Protein AF-N1QSI7-F1 (afdb_monomer)

pLDDT: mean 84.97, std 13.12, range [33.59, 95.94]

Secondary structure (DSSP, 8-state):
--------PPEEEEETTEEEEE-HHHHHT-EEE--S-TT---EEEEETTEEEEE-TT--EEEEEE-S-SS-SEEEEEETTEEEEE-SSSBSEEEEE--TTS--EEEEEE--TT-TTPEEEEEEEPPTTT-EEEEEEE-TTSSEEEEEEEETTTTEEEEEEEEEE------

Nearest PDB structures (foldseek):
  7byt-assembly1_A  TM=5.653E-01  e=3.748E-02  Phanerodontia chrysosporium
  7byx-assembly4_D  TM=5.379E-01  e=5.452E-02  Phanerodontia chrysosporium
  7byv-assembly1_A  TM=4.990E-01  e=6.402E-02  Phanerodontia chrysosporium
  3iun-assembly1_A  TM=5.705E-01  e=2.194E-01  Aeromonas caviae
  3iur-assembly1_A  TM=5.067E-01  e=3.748E-01  Aeromonas caviae

Organism: Aegilops tauschii (NCBI:txid37682)

Foldseek 3Di:
DDDPPPPQDWDWDQDPNDIDIDGPVVVQQWEKEDALDPPFLKIWIFDQQKIWIAGNVRDTQAMDGEPGRGFREKYHNDSFWIWTFDQQAFFIWIWGCDRPDHIDGDDGQGDPVARRWGWPYWDADHPVQQKIWTWTAHPVNQKIWIWIARNVVRGTDDIPDMDGHDDPDD

Sequence (170 aa):
MASASASSSVVTLNVGGELFQTTPATLSRAGVAIPLSPHAASLVAAHGGVVTSFNAALASRTSVLTPLPTIDSLVAVSPALALAGARDFPGVQLCRFPGDAPATASDALYWPDSPSSSVLSMAASEPASHWLFASFESARRNSSAVVAFDLNSLSPVVEIGRKEVFGAGR

Structure (mmCIF, N/CA/C/O backbone):
data_AF-N1QSI7-F1
#
_entry.id   AF-N1QSI7-F1
#
loop_
_atom_site.group_PDB
_atom_site.id
_atom_site.type_symbol
_atom_site.label_atom_id
_atom_site.label_alt_id
_atom_site.label_comp_id
_atom_site.label_asym_id
_atom_site.label_entity_id
_atom_site.label_seq_id
_atom_site.pdbx_PDB_ins_code
_atom_site.Cartn_x
_atom_site.Cartn_y
_atom_site.Cartn_z
_atom_site.occupancy
_atom_site.B_iso_or_equiv
_atom_site.auth_seq_id
_atom_site.auth_comp_id
_atom_site.auth_asym_id
_atom_site.auth_atom_id
_atom_site.pdbx_PDB_model_num
ATOM 1 N N . MET A 1 1 ? 1.609 34.634 -25.464 1.00 37.56 1 MET A N 1
ATOM 2 C CA . MET A 1 1 ? 1.532 33.342 -24.751 1.00 37.56 1 MET A CA 1
ATOM 3 C C . MET A 1 1 ? 0.276 33.364 -23.901 1.00 37.56 1 MET A C 1
ATOM 5 O O . MET A 1 1 ? 0.188 34.191 -23.005 1.00 37.56 1 MET A O 1
ATOM 9 N N . ALA A 1 2 ? -0.732 32.568 -24.259 1.00 33.59 2 ALA A N 1
ATOM 10 C CA . ALA A 1 2 ? -1.987 32.499 -23.520 1.00 33.59 2 ALA A CA 1
ATOM 11 C C . ALA A 1 2 ? -1.758 31.727 -22.213 1.00 33.59 2 ALA A C 1
ATOM 13 O O . ALA A 1 2 ? -1.320 30.579 -22.241 1.00 33.59 2 ALA A O 1
ATOM 14 N N . SER A 1 3 ? -2.015 32.384 -21.082 1.00 42.72 3 SER A N 1
ATOM 15 C CA . SER A 1 3 ? -2.068 31.744 -19.770 1.00 42.72 3 SER A CA 1
ATOM 16 C C . SER A 1 3 ? -3.307 30.852 -19.739 1.00 42.72 3 SER A C 1
ATOM 18 O O . SER A 1 3 ? -4.429 31.348 -19.858 1.00 42.72 3 SER A O 1
ATOM 20 N N . ALA A 1 4 ? -3.114 29.537 -19.655 1.00 42.44 4 ALA A N 1
ATOM 21 C CA . ALA A 1 4 ? -4.211 28.603 -19.462 1.00 42.44 4 ALA A CA 1
ATOM 22 C C . ALA A 1 4 ? -4.782 28.827 -18.054 1.00 42.44 4 ALA A C 1
ATOM 24 O O . ALA A 1 4 ? -4.150 28.492 -17.054 1.00 42.44 4 ALA A O 1
ATOM 25 N N . SER A 1 5 ? -5.964 29.439 -17.978 1.00 45.03 5 SER A N 1
ATOM 26 C CA . SER A 1 5 ? -6.739 29.531 -16.743 1.00 45.03 5 SER A CA 1
ATOM 27 C C . SER A 1 5 ? -7.049 28.111 -16.266 1.00 45.03 5 SER A C 1
ATOM 29 O O . SER A 1 5 ? -7.779 27.372 -16.926 1.00 45.03 5 SER A O 1
ATOM 31 N N . ALA A 1 6 ? -6.454 27.705 -15.143 1.00 52.41 6 ALA A N 1
ATOM 32 C CA . ALA A 1 6 ? -6.806 26.464 -14.476 1.00 52.41 6 ALA A CA 1
ATOM 33 C C . ALA A 1 6 ? -8.228 26.620 -13.922 1.00 52.41 6 ALA A C 1
ATOM 35 O O . ALA A 1 6 ? -8.435 27.266 -12.896 1.00 52.41 6 ALA A O 1
ATOM 36 N N . SER A 1 7 ? -9.222 26.069 -14.617 1.00 52.03 7 SER A N 1
ATOM 37 C CA . SER A 1 7 ? -10.587 25.994 -14.106 1.00 52.03 7 SER A CA 1
ATOM 38 C C . SER A 1 7 ? -10.571 25.210 -12.792 1.00 52.03 7 SER A C 1
ATOM 40 O O . SER A 1 7 ? -10.313 24.003 -12.793 1.00 52.03 7 SER A O 1
ATOM 42 N N . SER A 1 8 ? -10.825 25.884 -11.670 1.00 61.19 8 SER A N 1
ATOM 43 C CA . SER A 1 8 ? -11.003 25.260 -10.361 1.00 61.19 8 SER A CA 1
ATOM 44 C C . SER A 1 8 ? -12.319 24.484 -10.369 1.00 61.19 8 SER A C 1
ATOM 46 O O . SER A 1 8 ? -13.363 24.998 -9.967 1.00 61.19 8 SER A O 1
ATOM 48 N N . SER A 1 9 ? -12.306 23.267 -10.908 1.00 85.88 9 SER A N 1
ATOM 49 C CA . SER A 1 9 ? -13.460 22.381 -10.819 1.00 85.88 9 SER A CA 1
ATOM 50 C C . SER A 1 9 ? -13.725 22.122 -9.338 1.00 85.88 9 SER A C 1
ATOM 52 O O . SER A 1 9 ? -12.845 21.680 -8.604 1.00 85.88 9 SER A O 1
ATOM 54 N N . VAL A 1 10 ? -14.915 22.490 -8.872 1.00 90.12 10 VAL A N 1
ATOM 55 C CA . VAL A 1 10 ? -15.352 22.206 -7.507 1.00 90.12 10 VAL A CA 1
ATOM 56 C C . VAL A 1 10 ? -16.010 20.832 -7.519 1.00 90.12 10 VAL A C 1
ATOM 58 O O . VAL A 1 10 ? -16.906 20.573 -8.320 1.00 90.12 10 VAL A O 1
ATOM 61 N N . VAL A 1 11 ? -15.558 19.944 -6.641 1.00 88.94 11 VAL A N 1
ATOM 62 C CA . VAL A 1 11 ? -16.169 18.641 -6.374 1.00 88.94 11 VAL A CA 1
ATOM 63 C C . VAL A 1 11 ? -17.036 18.780 -5.135 1.00 88.94 11 VAL A C 1
ATOM 65 O O . VAL A 1 11 ? -16.576 19.283 -4.113 1.00 88.94 11 VAL A O 1
ATOM 68 N N . THR A 1 12 ? -18.282 18.321 -5.224 1.00 90.56 12 THR A N 1
ATOM 69 C CA . THR A 1 12 ? -19.181 18.236 -4.069 1.00 90.56 12 THR A CA 1
ATOM 70 C C . THR A 1 12 ? -19.195 16.799 -3.550 1.00 90.56 12 THR A C 1
ATOM 72 O O . THR A 1 12 ? -19.424 15.869 -4.319 1.00 90.56 12 THR A O 1
ATOM 75 N N . LEU A 1 13 ? -18.934 16.618 -2.258 1.00 84.88 13 LEU A N 1
ATOM 76 C CA . LEU A 1 13 ? -18.914 15.339 -1.553 1.00 84.88 13 LEU A CA 1
ATOM 77 C C . LEU A 1 13 ? -20.127 15.264 -0.627 1.00 84.88 13 LEU A C 1
ATOM 79 O O . LEU A 1 13 ? -20.354 16.192 0.142 1.00 84.88 13 LEU A O 1
ATOM 83 N N . ASN A 1 14 ? -20.877 14.165 -0.670 1.00 86.31 14 ASN A N 1
ATOM 84 C CA . ASN A 1 14 ? -21.910 13.876 0.323 1.00 86.31 14 ASN A CA 1
ATOM 85 C C . ASN A 1 14 ? -21.319 12.976 1.415 1.00 86.31 14 ASN A C 1
ATOM 87 O O . ASN A 1 14 ? -20.911 11.850 1.129 1.00 86.31 14 ASN A O 1
ATOM 91 N N . VAL A 1 15 ? -21.271 13.473 2.647 1.00 82.38 15 VAL A N 1
ATOM 92 C CA . VAL A 1 15 ? -20.749 12.768 3.818 1.00 82.38 15 VAL A CA 1
ATOM 93 C C . VAL A 1 15 ? -21.873 12.658 4.840 1.00 82.38 15 VAL A C 1
ATOM 95 O O . VAL A 1 15 ? -22.217 13.627 5.508 1.00 82.38 15 VAL A O 1
ATOM 98 N N . GLY A 1 16 ? -22.486 11.476 4.937 1.00 78.06 16 GLY A N 1
ATOM 99 C CA . GLY A 1 16 ? -23.550 11.225 5.916 1.00 78.06 16 GLY A CA 1
ATOM 100 C C . GLY A 1 16 ? -24.799 12.104 5.752 1.00 78.06 16 GLY A C 1
ATOM 101 O O . GLY A 1 16 ? -25.528 12.288 6.719 1.00 78.06 16 GLY A O 1
ATOM 102 N N . GLY A 1 17 ? -25.049 12.647 4.554 1.00 84.75 17 GLY A N 1
ATOM 103 C CA . GLY A 1 17 ? -26.159 13.563 4.273 1.00 84.75 17 GLY A CA 1
ATOM 104 C C . GLY A 1 17 ? -25.759 15.040 4.217 1.00 84.75 17 GLY A C 1
ATOM 105 O O . GLY A 1 17 ? -26.542 15.849 3.724 1.00 84.75 17 GLY A O 1
ATOM 106 N N . GLU A 1 18 ? -24.547 15.394 4.649 1.00 89.50 18 GLU A N 1
ATOM 107 C CA . GLU A 1 18 ? -24.015 16.753 4.532 1.00 89.50 18 GLU A CA 1
ATOM 108 C C . GLU A 1 18 ? -23.165 16.925 3.271 1.00 89.50 18 GLU A C 1
ATOM 110 O O . GLU A 1 18 ? -22.414 16.033 2.873 1.00 89.50 18 GLU A O 1
ATOM 115 N N . LEU A 1 19 ? -23.280 18.090 2.628 1.00 91.69 19 LEU A N 1
ATOM 116 C CA . LEU A 1 19 ? -22.556 18.405 1.399 1.00 91.69 19 LEU A CA 1
ATOM 117 C C . LEU A 1 19 ? -21.321 19.257 1.697 1.00 91.69 19 LEU A C 1
ATOM 119 O O . LEU A 1 19 ? -21.426 20.356 2.236 1.00 91.69 19 LEU A O 1
ATOM 123 N N . PHE A 1 20 ? -20.159 18.780 1.262 1.00 89.44 20 PHE A N 1
ATOM 124 C CA . PHE A 1 20 ? -18.876 19.471 1.357 1.00 89.44 20 PHE A CA 1
ATOM 125 C C . PHE A 1 20 ? -18.359 19.812 -0.035 1.00 89.44 20 PHE A C 1
ATOM 127 O O . PHE A 1 20 ? -18.534 19.035 -0.969 1.00 89.44 20 PHE A O 1
ATOM 134 N N . GLN A 1 21 ? -17.682 20.948 -0.183 1.00 92.00 21 GLN A N 1
ATOM 135 C CA . GLN A 1 21 ? -17.058 21.346 -1.444 1.00 92.00 21 GLN A CA 1
ATOM 136 C C . GLN A 1 21 ? -15.538 21.308 -1.329 1.00 92.00 21 GLN A C 1
ATOM 138 O O . GLN A 1 21 ? -14.955 21.753 -0.344 1.00 92.00 21 GLN A O 1
ATOM 143 N N . THR A 1 22 ? -14.892 20.767 -2.352 1.00 87.94 22 THR A N 1
ATOM 144 C CA . THR A 1 22 ? -13.436 20.657 -2.456 1.00 87.94 22 THR A CA 1
ATOM 145 C C . THR A 1 22 ? -13.004 20.768 -3.919 1.00 87.94 22 THR A C 1
ATOM 147 O O . THR A 1 22 ? -13.824 21.045 -4.788 1.00 87.94 22 THR A O 1
ATOM 150 N N . THR A 1 23 ? -11.726 20.557 -4.224 1.00 89.38 23 THR A N 1
ATOM 151 C CA . THR A 1 23 ? -11.215 20.472 -5.604 1.00 89.38 23 THR A CA 1
ATOM 152 C C . THR A 1 23 ? -10.696 19.060 -5.896 1.00 89.38 23 THR A C 1
ATOM 154 O O . THR A 1 23 ? -10.298 18.366 -4.954 1.00 89.38 23 THR A O 1
ATOM 157 N N . PRO A 1 24 ? -10.621 18.615 -7.167 1.00 82.75 24 PRO A N 1
ATOM 158 C CA . PRO A 1 24 ? -10.020 17.329 -7.510 1.00 82.75 24 PRO A CA 1
ATOM 159 C C . PRO A 1 24 ? -8.586 17.193 -7.005 1.00 82.75 24 PRO A C 1
ATOM 161 O O . PRO A 1 24 ? -8.211 16.120 -6.554 1.00 82.75 24 PRO A O 1
ATOM 164 N N . ALA A 1 25 ? -7.810 18.283 -7.020 1.00 77.31 25 ALA A N 1
ATOM 165 C CA . ALA A 1 25 ? -6.435 18.290 -6.527 1.00 77.31 25 ALA A CA 1
ATOM 166 C C . ALA A 1 25 ? -6.360 17.984 -5.021 1.00 77.31 25 ALA A C 1
ATOM 168 O O . ALA A 1 25 ? -5.529 17.187 -4.586 1.00 77.31 25 ALA A O 1
ATOM 169 N N . THR A 1 26 ? -7.250 18.579 -4.222 1.00 76.75 26 THR A N 1
ATOM 170 C CA . THR A 1 26 ? -7.349 18.292 -2.784 1.00 76.75 26 THR A CA 1
ATOM 171 C C . THR A 1 26 ? -7.839 16.867 -2.539 1.00 76.75 26 THR A C 1
ATOM 173 O O . THR A 1 26 ? -7.279 16.172 -1.695 1.00 76.75 26 THR A O 1
ATOM 176 N N . LEU A 1 27 ? -8.838 16.413 -3.303 1.00 75.19 27 LEU A N 1
ATOM 177 C CA . LEU A 1 27 ? -9.391 15.065 -3.190 1.00 75.19 27 LEU A CA 1
ATOM 178 C C . LEU A 1 27 ? -8.345 13.989 -3.510 1.00 75.19 27 LEU A C 1
ATOM 180 O O . LEU A 1 27 ? -8.227 13.019 -2.773 1.00 75.19 27 LEU A O 1
ATOM 184 N N . SER A 1 28 ? -7.537 14.187 -4.556 1.00 69.44 28 SER A N 1
ATOM 185 C CA . SER A 1 28 ? -6.479 13.247 -4.947 1.00 69.44 28 SER A CA 1
ATOM 186 C C . SER A 1 28 ? -5.317 13.164 -3.957 1.00 69.44 28 SER A C 1
ATOM 188 O O . SER A 1 28 ? -4.531 12.229 -4.033 1.00 69.44 28 SER A O 1
ATOM 190 N N . ARG A 1 29 ? -5.182 14.147 -3.056 1.00 67.44 29 ARG A N 1
ATOM 191 C CA . ARG A 1 29 ? -4.095 14.213 -2.067 1.00 67.44 29 ARG A CA 1
ATOM 192 C C . ARG A 1 29 ? -4.486 13.624 -0.709 1.00 67.44 29 ARG A C 1
ATOM 194 O O . ARG A 1 29 ? -3.642 13.522 0.175 1.00 67.44 29 ARG A O 1
ATOM 201 N N . ALA A 1 30 ? -5.759 13.286 -0.514 1.00 64.94 30 ALA A N 1
ATOM 202 C CA . ALA A 1 30 ? -6.222 12.621 0.693 1.00 64.94 30 ALA A CA 1
ATOM 203 C C . ALA A 1 30 ? -6.015 11.107 0.543 1.00 64.94 30 ALA A C 1
ATOM 205 O O . ALA A 1 30 ? -6.710 10.453 -0.231 1.00 64.94 30 ALA A O 1
ATOM 206 N N . GLY A 1 31 ? -5.056 10.548 1.283 1.00 78.38 31 GLY A N 1
ATOM 207 C CA . GLY A 1 31 ? -4.870 9.101 1.366 1.00 78.38 31 GLY A CA 1
ATOM 208 C C . GLY A 1 31 ? -5.705 8.537 2.508 1.00 78.38 31 GLY A C 1
ATOM 209 O O . GLY A 1 31 ? -5.401 8.807 3.664 1.00 78.38 31 GLY A O 1
ATOM 210 N N . VAL A 1 32 ? -6.737 7.750 2.214 1.00 83.88 32 VAL A N 1
ATOM 211 C CA . VAL A 1 32 ? -7.463 6.958 3.218 1.00 83.88 32 VAL A CA 1
ATOM 212 C C . VAL A 1 32 ? -7.440 5.506 2.778 1.00 83.88 32 VAL A C 1
ATOM 214 O O . VAL A 1 32 ? -7.712 5.211 1.617 1.00 83.88 32 VAL A O 1
ATOM 217 N N . ALA A 1 33 ? -7.127 4.604 3.701 1.00 83.62 33 ALA A N 1
ATOM 218 C CA . ALA A 1 33 ? -7.147 3.175 3.447 1.00 83.62 33 ALA A CA 1
ATOM 219 C C . ALA A 1 33 ? -7.861 2.433 4.578 1.00 83.62 33 ALA A C 1
ATOM 221 O O . ALA A 1 33 ? -7.710 2.752 5.759 1.00 83.62 33 ALA A O 1
ATOM 222 N N . ILE A 1 34 ? -8.636 1.424 4.198 1.00 81.19 34 ILE A N 1
ATOM 223 C CA . ILE A 1 34 ? -9.334 0.522 5.111 1.00 81.19 34 ILE A CA 1
ATOM 224 C C . ILE A 1 34 ? -8.631 -0.834 5.002 1.00 81.19 34 ILE A C 1
ATOM 226 O O . ILE A 1 34 ? -8.371 -1.270 3.878 1.00 81.19 34 ILE A O 1
ATOM 230 N N . PRO A 1 35 ? -8.267 -1.488 6.120 1.00 79.25 35 PRO A N 1
ATOM 231 C CA . PRO A 1 35 ? -7.668 -2.809 6.080 1.00 79.25 35 PRO A CA 1
ATOM 232 C C . PRO A 1 35 ? -8.574 -3.792 5.352 1.00 79.25 35 PRO A C 1
ATOM 234 O O . PRO A 1 35 ? -9.784 -3.794 5.560 1.00 79.25 35 PRO A O 1
ATOM 237 N N . LEU A 1 36 ? -7.977 -4.708 4.599 1.00 70.38 36 LEU A N 1
ATOM 238 C CA . LEU A 1 36 ? -8.693 -5.766 3.875 1.00 70.38 36 LEU A CA 1
ATOM 239 C C . LEU A 1 36 ? -9.328 -6.829 4.803 1.00 70.38 36 LEU A C 1
ATOM 241 O O . LEU A 1 36 ? -9.791 -7.870 4.350 1.00 70.38 36 LEU A O 1
ATOM 245 N N . SER A 1 37 ? -9.344 -6.600 6.122 1.00 67.88 37 SER A N 1
ATOM 246 C CA . SER A 1 37 ? -9.928 -7.520 7.096 1.00 67.88 37 SER A CA 1
ATOM 247 C C . SER A 1 37 ? -11.426 -7.244 7.272 1.00 67.88 37 SER A C 1
ATOM 249 O O . SER A 1 37 ? -11.784 -6.164 7.747 1.00 67.88 37 SER A O 1
ATOM 251 N N . PRO A 1 38 ? -12.312 -8.226 7.016 1.00 60.78 38 PRO A N 1
ATOM 252 C CA . PRO A 1 38 ? -13.762 -8.043 7.124 1.00 60.78 38 PRO A CA 1
ATOM 253 C C . PRO A 1 38 ? -14.253 -7.782 8.558 1.00 60.78 38 PRO A C 1
ATOM 255 O O . PRO A 1 38 ? -15.397 -7.383 8.753 1.00 60.78 38 PRO A O 1
ATOM 258 N N . HIS A 1 39 ? -13.401 -7.990 9.568 1.00 58.56 39 HIS A N 1
ATOM 259 C CA . HIS A 1 39 ? -13.752 -7.837 10.985 1.00 58.56 39 HIS A CA 1
ATOM 260 C C . HIS A 1 39 ? -13.176 -6.570 11.621 1.00 58.56 39 HIS A C 1
ATOM 262 O O . HIS A 1 39 ? -13.486 -6.262 12.772 1.00 58.56 39 HIS A O 1
ATOM 268 N N . ALA A 1 40 ? -12.326 -5.835 10.904 1.00 66.44 40 ALA A N 1
ATOM 269 C CA . ALA A 1 40 ? -11.700 -4.641 11.435 1.00 66.44 40 ALA A CA 1
ATOM 270 C C . ALA A 1 40 ? -12.329 -3.388 10.834 1.00 66.44 40 ALA A C 1
ATOM 272 O O . ALA A 1 40 ? -11.891 -2.876 9.808 1.00 66.44 40 ALA A O 1
ATOM 273 N N . ALA A 1 41 ? -13.326 -2.848 11.532 1.00 72.00 41 ALA A N 1
ATOM 274 C CA . ALA A 1 41 ? -13.797 -1.491 11.298 1.00 72.00 41 ALA A CA 1
ATOM 275 C C . ALA A 1 41 ? -12.758 -0.500 11.853 1.00 72.00 41 ALA A C 1
ATOM 277 O O . ALA A 1 41 ? -12.914 0.073 12.925 1.00 72.00 41 ALA A O 1
ATOM 278 N N . SER A 1 42 ? -11.634 -0.361 11.166 1.00 86.19 42 SER A N 1
ATOM 279 C CA . SER A 1 42 ? -10.604 0.644 11.436 1.00 86.19 42 SER A CA 1
ATOM 280 C C . SER A 1 42 ? -10.166 1.235 10.111 1.00 86.19 42 SER A C 1
ATOM 282 O O . SER A 1 42 ? -10.246 0.556 9.093 1.00 86.19 42 SER A O 1
ATOM 284 N N . LEU A 1 43 ? -9.674 2.465 10.107 1.00 91.00 43 LEU A N 1
ATOM 285 C CA . LEU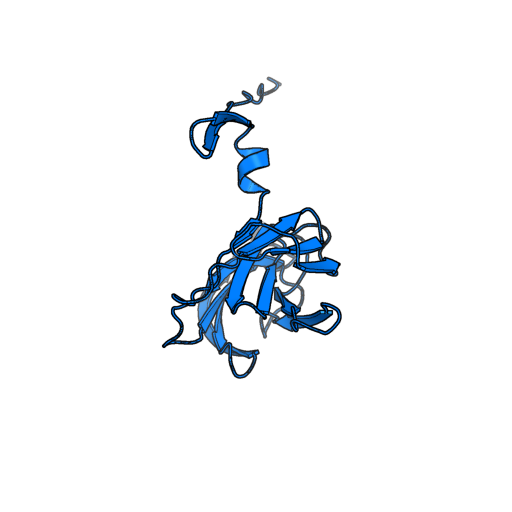 A 1 43 ? -9.074 3.053 8.914 1.00 91.00 43 LEU A CA 1
ATOM 286 C C . LEU A 1 43 ? -7.776 3.748 9.271 1.00 91.00 43 LEU A C 1
ATOM 288 O O . LEU A 1 43 ? -7.545 4.117 10.422 1.00 91.00 43 LEU A O 1
ATOM 292 N N . VAL A 1 44 ? -6.941 3.945 8.266 1.00 92.69 44 VAL A N 1
ATOM 293 C CA . VAL A 1 44 ? -5.775 4.812 8.352 1.00 92.69 44 VAL A CA 1
ATOM 294 C C . VAL A 1 44 ? -5.947 5.956 7.371 1.00 92.69 44 VAL A C 1
ATOM 296 O O . VAL A 1 44 ? -6.452 5.769 6.263 1.00 92.69 44 VAL A O 1
ATOM 299 N N . ALA A 1 45 ? -5.535 7.144 7.785 1.00 93.88 45 ALA A N 1
ATOM 300 C CA . ALA A 1 45 ? -5.509 8.314 6.929 1.00 93.88 45 ALA A CA 1
ATOM 301 C C . ALA A 1 45 ? -4.112 8.921 6.937 1.00 93.88 45 ALA A C 1
ATOM 303 O O . ALA A 1 45 ? -3.457 8.989 7.978 1.00 93.88 45 ALA A O 1
ATOM 304 N N . ALA A 1 46 ? -3.678 9.376 5.773 1.00 93.81 46 ALA A N 1
ATOM 305 C CA . ALA A 1 46 ? -2.447 10.110 5.595 1.00 93.81 46 ALA A CA 1
ATOM 306 C C . ALA A 1 46 ? -2.732 11.600 5.400 1.00 93.81 46 ALA A C 1
ATOM 308 O O . ALA A 1 46 ? -3.639 11.991 4.660 1.00 93.81 46 ALA A O 1
ATOM 309 N N . HIS A 1 47 ? -1.926 12.434 6.050 1.00 90.00 47 HIS A N 1
ATOM 310 C CA . HIS A 1 47 ? -1.941 13.884 5.896 1.00 90.00 47 HIS A CA 1
ATOM 311 C C . HIS A 1 47 ? -0.505 14.410 5.968 1.00 90.00 47 HIS A C 1
ATOM 313 O O . HIS A 1 47 ? 0.189 14.280 6.974 1.00 90.00 47 HIS A O 1
ATOM 319 N N . GLY A 1 48 ? -0.016 14.955 4.850 1.00 89.88 48 GLY A N 1
ATOM 320 C CA . GLY A 1 48 ? 1.414 15.246 4.704 1.00 89.88 48 GLY A CA 1
ATOM 321 C C . GLY A 1 48 ? 2.246 13.966 4.830 1.00 89.88 48 GLY A C 1
ATOM 322 O O . GLY A 1 48 ? 1.931 12.973 4.176 1.00 89.88 48 GLY A O 1
ATOM 323 N N . GLY A 1 49 ? 3.279 13.992 5.673 1.00 92.31 49 GLY A N 1
ATOM 324 C CA . GLY A 1 49 ? 4.124 12.837 6.003 1.00 92.31 49 GLY A CA 1
ATOM 325 C C . GLY A 1 49 ? 3.639 11.993 7.185 1.00 92.31 49 GLY A C 1
ATOM 326 O O . GLY A 1 49 ? 4.360 11.099 7.629 1.00 92.31 49 GLY A O 1
ATOM 327 N N . VAL A 1 50 ? 2.459 12.280 7.742 1.00 94.81 50 VAL A N 1
ATOM 328 C CA . VAL A 1 50 ? 1.922 11.587 8.922 1.00 94.81 50 VAL A CA 1
ATOM 329 C C . VAL A 1 50 ? 0.864 10.575 8.503 1.00 94.81 50 VAL A C 1
ATOM 331 O O . VAL A 1 50 ? -0.000 10.880 7.682 1.00 94.81 50 VAL A O 1
ATOM 334 N N . VAL A 1 51 ? 0.892 9.390 9.117 1.00 95.25 51 VAL A N 1
ATOM 335 C CA . VAL A 1 51 ? -0.187 8.398 9.027 1.00 95.25 51 VAL A CA 1
ATOM 336 C C . VAL A 1 51 ? -0.846 8.249 10.388 1.00 95.25 51 VAL A C 1
ATOM 338 O O . VAL A 1 51 ? -0.181 7.962 11.382 1.00 95.25 51 VAL A O 1
ATOM 341 N N . THR A 1 52 ? -2.163 8.410 10.430 1.00 93.88 52 THR A N 1
ATOM 342 C CA . THR A 1 52 ? -2.983 8.270 11.635 1.00 93.88 52 THR A CA 1
ATOM 343 C C . THR A 1 52 ? -3.918 7.080 11.493 1.00 93.88 52 THR A C 1
ATOM 345 O O . THR A 1 52 ? -4.559 6.916 10.458 1.00 93.88 52 THR A O 1
ATOM 348 N N . SER A 1 53 ? -4.023 6.269 12.543 1.00 92.69 53 SER A N 1
ATOM 349 C CA . SER A 1 53 ? -4.987 5.170 12.642 1.00 92.69 53 SER A CA 1
ATOM 350 C C . SER A 1 53 ? -6.213 5.582 13.453 1.00 92.69 53 SER A C 1
ATOM 352 O O . SER A 1 53 ? -6.110 6.292 14.456 1.00 92.69 53 SER A O 1
ATOM 354 N N . PHE A 1 54 ? -7.377 5.103 13.032 1.00 91.44 54 PHE A N 1
ATOM 355 C CA . PHE A 1 54 ? -8.670 5.391 13.636 1.00 91.44 54 PHE A CA 1
ATOM 356 C C . PHE A 1 54 ? -9.424 4.097 13.921 1.00 91.44 54 PHE A C 1
ATOM 358 O O . PHE A 1 54 ? -9.331 3.118 13.178 1.00 91.44 54 PHE A O 1
ATOM 365 N N . ASN A 1 55 ? -10.192 4.097 15.007 1.00 88.50 55 ASN A N 1
ATOM 366 C CA . ASN A 1 55 ? -11.104 3.002 15.321 1.00 88.50 55 ASN A CA 1
ATOM 367 C C . ASN A 1 55 ? -12.433 3.124 14.545 1.00 88.50 55 ASN A C 1
ATOM 369 O O . ASN A 1 55 ? -12.637 4.066 13.782 1.00 88.50 55 ASN A O 1
ATOM 373 N N . ALA A 1 56 ? -13.357 2.191 14.783 1.00 85.56 56 ALA A N 1
ATOM 374 C CA . ALA A 1 56 ? -14.669 2.157 14.127 1.00 85.56 56 ALA A CA 1
ATOM 375 C C . ALA A 1 56 ? -15.513 3.413 14.379 1.00 85.56 56 ALA A C 1
ATOM 377 O O . ALA A 1 56 ? -16.324 3.795 13.544 1.00 85.56 56 ALA A O 1
ATOM 378 N N . ALA A 1 57 ? -15.307 4.057 15.530 1.00 88.44 57 ALA A N 1
ATOM 379 C CA . ALA A 1 57 ? -15.969 5.297 15.914 1.00 88.44 57 ALA A CA 1
ATOM 380 C C . ALA A 1 57 ? -15.233 6.547 15.392 1.00 88.44 57 ALA A C 1
ATOM 382 O O . ALA A 1 57 ? -15.520 7.650 15.846 1.00 88.44 57 ALA A O 1
ATOM 383 N N . LEU A 1 58 ? -14.259 6.381 14.484 1.00 86.81 58 LEU A N 1
ATOM 384 C CA . LEU A 1 58 ? -13.392 7.440 13.958 1.00 86.81 58 LEU A CA 1
ATOM 385 C C . LEU A 1 58 ? -12.601 8.196 15.035 1.00 86.81 58 LEU A C 1
ATOM 387 O O . LEU A 1 58 ? -12.105 9.296 14.797 1.00 86.81 58 LEU A O 1
ATOM 391 N N . ALA A 1 59 ? -12.422 7.601 16.215 1.00 88.19 59 ALA A N 1
ATOM 392 C CA . ALA A 1 59 ? -11.515 8.144 17.209 1.00 88.19 59 ALA A CA 1
ATOM 393 C C . ALA A 1 59 ? -10.076 7.804 16.809 1.00 88.19 59 ALA A C 1
ATOM 395 O O . ALA A 1 59 ? -9.747 6.634 16.569 1.00 88.19 59 ALA A O 1
ATOM 396 N N . SER A 1 60 ? -9.230 8.834 16.744 1.00 87.88 60 SER A N 1
ATOM 397 C CA . SER A 1 60 ? -7.791 8.679 16.529 1.00 87.88 60 SER A CA 1
ATOM 398 C C . SER A 1 60 ? -7.207 7.800 17.632 1.00 87.88 60 SER A C 1
ATOM 400 O O . SER A 1 60 ? -7.399 8.077 18.817 1.00 87.88 60 SER A O 1
ATOM 402 N N . ARG A 1 61 ? -6.519 6.726 17.243 1.00 88.00 61 ARG A N 1
ATOM 403 C CA . ARG A 1 61 ? -5.809 5.840 18.172 1.00 88.00 61 ARG A CA 1
ATOM 404 C C . ARG A 1 61 ? -4.372 6.291 18.347 1.00 88.00 61 ARG A C 1
ATOM 406 O O . ARG A 1 61 ? -3.906 6.478 19.463 1.00 88.00 61 ARG A O 1
ATOM 413 N N . THR A 1 62 ? -3.663 6.437 17.235 1.00 92.25 62 THR A N 1
ATOM 414 C CA . THR A 1 62 ? -2.239 6.763 17.234 1.00 92.25 62 THR A CA 1
ATOM 415 C C . THR A 1 62 ? -1.811 7.262 15.859 1.00 92.25 62 THR A C 1
ATOM 417 O O . THR A 1 62 ? -2.464 6.972 14.851 1.00 92.25 62 THR A O 1
ATOM 420 N N . SER A 1 63 ? -0.722 8.025 15.820 1.00 93.56 63 SER A N 1
ATOM 421 C CA . SER A 1 63 ? -0.141 8.577 14.599 1.00 93.56 63 SER A CA 1
ATOM 422 C C . SER A 1 63 ? 1.353 8.321 14.551 1.00 93.56 63 SER A C 1
ATOM 424 O O . SER A 1 63 ? 2.015 8.294 15.586 1.00 93.56 63 SER A O 1
ATOM 426 N N . VAL A 1 64 ? 1.881 8.191 13.342 1.00 95.19 64 VAL A N 1
ATOM 427 C CA . VAL A 1 64 ? 3.310 8.051 13.090 1.00 95.19 64 VAL A CA 1
ATOM 428 C C . VAL A 1 64 ? 3.760 9.064 12.050 1.00 95.19 64 VAL A C 1
ATOM 430 O O . VAL A 1 64 ? 3.103 9.249 11.025 1.00 95.19 64 VAL A O 1
ATOM 433 N N . LEU A 1 65 ? 4.883 9.726 12.324 1.00 95.69 65 LEU A N 1
ATOM 434 C CA . LEU A 1 65 ? 5.576 10.549 11.344 1.00 95.69 65 LEU A CA 1
ATOM 435 C C . LEU A 1 65 ? 6.476 9.646 10.501 1.00 95.69 65 LEU A C 1
ATOM 437 O O . LEU A 1 65 ? 7.336 8.949 11.037 1.00 95.69 65 LEU A O 1
ATOM 441 N N . THR A 1 66 ? 6.267 9.659 9.191 1.00 95.12 66 THR A N 1
ATOM 442 C CA . THR A 1 66 ? 7.104 8.930 8.237 1.00 95.12 66 THR A CA 1
ATOM 443 C C . THR A 1 66 ? 8.238 9.824 7.723 1.00 95.12 66 THR A C 1
ATOM 445 O O . THR A 1 66 ? 8.157 11.049 7.837 1.00 95.12 66 THR A O 1
ATOM 448 N N . PRO A 1 67 ? 9.279 9.246 7.100 1.00 94.19 67 PRO A N 1
ATOM 449 C CA . PRO A 1 67 ? 10.284 10.019 6.367 1.00 94.19 67 PRO A CA 1
ATOM 450 C C . PRO A 1 67 ? 9.747 10.688 5.091 1.00 94.19 67 PRO A C 1
ATOM 452 O O . PRO A 1 67 ? 10.453 11.491 4.484 1.00 94.19 67 PRO A O 1
ATOM 455 N N . LEU A 1 68 ? 8.533 10.334 4.654 1.00 93.25 68 LEU A N 1
ATOM 456 C CA . LEU A 1 68 ? 7.943 10.835 3.418 1.00 93.25 68 LEU A CA 1
ATOM 457 C C . LEU A 1 68 ? 7.517 12.298 3.609 1.00 93.25 68 LEU A C 1
ATOM 459 O O . LEU A 1 68 ? 6.809 12.593 4.573 1.00 93.25 68 LEU A O 1
ATOM 463 N N . PRO A 1 69 ? 7.880 13.220 2.701 1.00 91.25 69 PRO A N 1
ATOM 464 C CA . PRO A 1 69 ? 7.419 14.606 2.782 1.00 91.25 69 PRO A CA 1
ATOM 465 C C . PRO A 1 69 ? 5.899 14.695 2.592 1.00 91.25 69 PRO A C 1
ATOM 467 O O . PRO A 1 69 ? 5.210 15.440 3.295 1.00 91.25 69 PRO A O 1
ATOM 470 N N . THR A 1 70 ? 5.372 13.890 1.670 1.00 91.88 70 THR A N 1
ATOM 471 C CA . THR A 1 70 ? 3.945 13.676 1.448 1.00 91.88 70 THR A CA 1
ATOM 472 C C . THR A 1 70 ? 3.677 12.211 1.151 1.00 91.88 70 THR A C 1
ATOM 474 O O . THR A 1 70 ? 4.543 11.510 0.641 1.00 91.88 70 THR A O 1
ATOM 477 N N . ILE A 1 71 ? 2.472 11.744 1.453 1.00 94.25 71 ILE A N 1
ATOM 478 C CA . ILE A 1 71 ? 2.031 10.386 1.138 1.00 94.25 71 ILE A CA 1
ATOM 479 C C . ILE A 1 71 ? 1.041 10.458 -0.021 1.00 94.25 71 ILE A C 1
ATOM 481 O O . ILE A 1 71 ? -0.060 10.983 0.130 1.00 94.25 71 ILE A O 1
ATOM 485 N N . ASP A 1 72 ? 1.441 9.916 -1.169 1.00 92.56 72 ASP A N 1
ATOM 486 C CA . ASP A 1 72 ? 0.645 9.902 -2.404 1.00 92.56 72 ASP A CA 1
ATOM 487 C C . ASP A 1 72 ? -0.085 8.571 -2.616 1.00 92.56 72 ASP A C 1
ATOM 489 O O . ASP A 1 72 ? -1.050 8.488 -3.374 1.00 92.56 72 ASP A O 1
ATOM 493 N N . SER A 1 73 ? 0.381 7.506 -1.962 1.00 93.75 73 SER A N 1
ATOM 494 C CA . SER A 1 73 ? -0.241 6.189 -2.012 1.00 93.75 73 SER A CA 1
ATOM 495 C C . SER A 1 73 ? -0.229 5.564 -0.623 1.00 93.75 73 SER A C 1
ATOM 497 O O . SER A 1 73 ? 0.812 5.504 0.027 1.00 93.75 73 SER A O 1
ATOM 499 N N . LEU A 1 74 ? -1.394 5.114 -0.161 1.00 94.50 74 LEU A N 1
ATOM 500 C CA . LEU A 1 74 ? -1.581 4.518 1.157 1.00 94.50 74 LEU A CA 1
ATOM 501 C C . LEU A 1 74 ? -2.380 3.225 1.011 1.00 94.50 74 LEU A C 1
ATOM 503 O O . LEU A 1 74 ? -3.431 3.214 0.376 1.00 94.50 74 LEU A O 1
ATOM 507 N N . VAL A 1 75 ? -1.896 2.150 1.624 1.00 93.31 75 VAL A N 1
ATOM 508 C CA . VAL A 1 75 ? -2.569 0.848 1.649 1.00 93.31 75 VAL A CA 1
ATOM 509 C C . VAL A 1 75 ? -2.589 0.331 3.079 1.00 93.31 75 VAL A C 1
ATOM 511 O O . VAL A 1 75 ? -1.563 0.306 3.750 1.00 93.31 75 VAL A O 1
ATOM 514 N N . ALA A 1 76 ? -3.751 -0.104 3.553 1.00 91.25 76 ALA A N 1
ATOM 515 C CA . ALA A 1 76 ? -3.895 -0.737 4.855 1.00 91.25 76 ALA A CA 1
ATOM 516 C C . ALA A 1 76 ? -3.920 -2.255 4.672 1.00 91.25 76 ALA A C 1
ATOM 518 O O . ALA A 1 76 ? -4.848 -2.803 4.083 1.00 91.25 76 ALA A O 1
ATOM 519 N N . VAL A 1 77 ? -2.891 -2.934 5.169 1.00 88.25 77 VAL A N 1
ATOM 520 C CA . VAL A 1 77 ? -2.778 -4.396 5.069 1.00 88.25 77 VAL A CA 1
ATOM 521 C C . VAL A 1 77 ? -3.533 -5.058 6.217 1.00 88.25 77 VAL A C 1
ATOM 523 O O . VAL A 1 77 ? -4.246 -6.039 6.033 1.00 88.25 77 VAL A O 1
ATOM 526 N N . SER A 1 78 ? -3.399 -4.500 7.418 1.00 87.50 78 SER A N 1
ATOM 527 C CA . SER A 1 78 ? -4.085 -4.952 8.623 1.00 87.50 78 SER A CA 1
ATOM 528 C C . SER A 1 78 ? -4.347 -3.757 9.548 1.00 87.50 78 SER A C 1
ATOM 530 O O . SER A 1 78 ? -3.821 -2.669 9.308 1.00 87.50 78 SER A O 1
ATOM 532 N N . PRO A 1 79 ? -5.107 -3.924 10.643 1.00 85.88 79 PRO A N 1
ATOM 533 C CA . PRO A 1 79 ? -5.305 -2.852 11.625 1.00 85.88 79 PRO A CA 1
ATOM 534 C C . PRO A 1 79 ? -4.007 -2.351 12.267 1.00 85.88 79 PRO A C 1
ATOM 536 O O . PRO A 1 79 ? -3.972 -1.247 12.801 1.00 85.88 79 PRO A O 1
ATOM 539 N N . ALA A 1 80 ? -2.949 -3.166 12.225 1.00 88.31 80 ALA A N 1
ATOM 540 C CA . ALA A 1 80 ? -1.656 -2.868 12.823 1.00 88.31 80 ALA A CA 1
ATOM 541 C C . ALA A 1 80 ? -0.574 -2.514 11.790 1.00 88.31 80 ALA A C 1
ATOM 543 O O . ALA A 1 80 ? 0.536 -2.176 12.195 1.00 88.31 80 ALA A O 1
ATOM 544 N N . LEU A 1 81 ? -0.855 -2.605 10.484 1.00 90.31 81 LEU A N 1
ATOM 545 C CA . LEU A 1 81 ? 0.128 -2.362 9.429 1.00 90.31 81 LEU A CA 1
ATOM 546 C C . LEU A 1 81 ? -0.495 -1.618 8.247 1.00 90.31 81 LEU A C 1
ATOM 548 O O . LEU A 1 81 ? -1.387 -2.131 7.567 1.00 90.31 81 LEU A O 1
ATOM 552 N N . ALA A 1 82 ? 0.060 -0.446 7.960 1.00 93.38 82 ALA A N 1
ATOM 553 C CA . ALA A 1 82 ? -0.170 0.287 6.728 1.00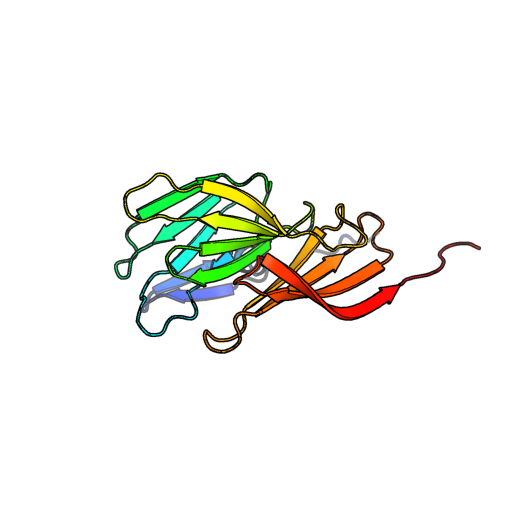 93.38 82 ALA A CA 1
ATOM 554 C C . ALA A 1 82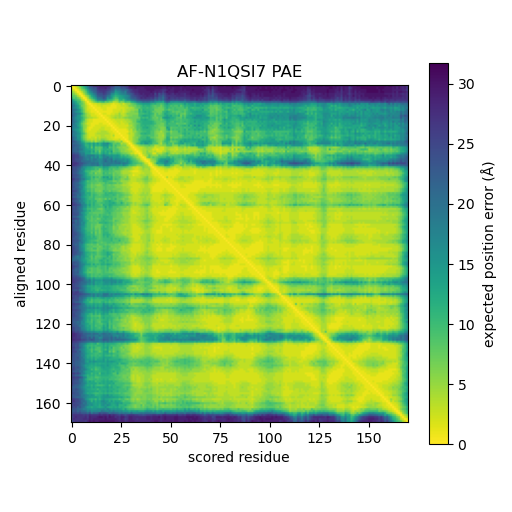 ? 1.140 0.502 5.970 1.00 93.38 82 ALA A C 1
ATOM 556 O O . ALA A 1 82 ? 2.229 0.494 6.542 1.00 93.38 82 ALA A O 1
ATOM 557 N N . LEU A 1 83 ? 1.011 0.710 4.670 1.00 94.94 83 LEU A N 1
ATOM 558 C CA . LEU A 1 83 ? 2.092 0.949 3.735 1.00 94.94 83 LEU A CA 1
ATOM 559 C C . LEU A 1 83 ? 1.877 2.309 3.092 1.00 94.94 83 LEU A C 1
ATOM 561 O O . LEU A 1 83 ? 0.790 2.580 2.580 1.00 94.94 83 LEU A O 1
ATOM 565 N N . ALA A 1 84 ? 2.902 3.149 3.121 1.00 95.75 84 ALA A N 1
ATOM 566 C CA . ALA A 1 84 ? 2.868 4.501 2.588 1.00 95.75 84 ALA A CA 1
ATOM 567 C C . ALA A 1 84 ? 3.949 4.676 1.518 1.00 95.75 84 ALA A C 1
ATOM 569 O O . ALA A 1 84 ? 5.087 4.251 1.694 1.00 95.75 84 ALA A O 1
ATOM 570 N N . GLY A 1 85 ? 3.596 5.304 0.405 1.00 94.94 85 GLY A N 1
ATOM 571 C CA . GLY A 1 85 ? 4.502 5.617 -0.692 1.00 94.94 85 GLY A CA 1
ATOM 572 C C . GLY A 1 85 ? 4.345 7.067 -1.127 1.00 94.94 85 GLY A C 1
ATOM 573 O O . GLY A 1 85 ? 3.270 7.657 -0.979 1.00 94.94 85 GLY A O 1
ATOM 574 N N . ALA A 1 86 ? 5.417 7.624 -1.679 1.00 93.50 86 ALA A N 1
ATOM 575 C CA . ALA A 1 86 ? 5.443 8.971 -2.231 1.00 93.50 86 ALA A CA 1
ATOM 576 C C . ALA A 1 86 ? 6.043 8.967 -3.637 1.00 93.50 86 ALA A C 1
ATOM 578 O O . ALA A 1 86 ? 6.926 8.164 -3.954 1.00 93.50 86 ALA A O 1
ATOM 579 N N . ARG A 1 87 ? 5.595 9.903 -4.471 1.00 92.38 87 ARG A N 1
ATOM 580 C CA . ARG A 1 87 ? 6.046 10.052 -5.862 1.00 92.38 87 ARG A CA 1
ATOM 581 C C . ARG A 1 87 ? 7.415 10.707 -5.993 1.00 92.38 87 ARG A C 1
ATOM 583 O O . ARG A 1 87 ? 8.009 10.662 -7.073 1.00 92.38 87 ARG A O 1
ATOM 590 N N . ASP A 1 88 ? 7.907 11.308 -4.922 1.00 90.56 88 ASP A N 1
ATOM 591 C CA . ASP A 1 88 ? 9.172 12.032 -4.842 1.00 90.56 88 ASP A CA 1
ATOM 592 C C . ASP A 1 88 ? 10.145 11.449 -3.804 1.00 90.56 88 ASP A C 1
ATOM 594 O O . ASP A 1 88 ? 11.267 11.939 -3.681 1.00 90.56 88 ASP A O 1
ATOM 598 N N . PHE A 1 89 ? 9.756 10.379 -3.104 1.00 92.94 89 PHE A N 1
ATOM 599 C CA . PHE A 1 89 ? 10.588 9.714 -2.105 1.00 92.94 89 PHE A CA 1
ATOM 600 C C . PHE A 1 89 ? 10.744 8.219 -2.416 1.00 92.94 89 PHE A C 1
ATOM 602 O O . PHE A 1 89 ? 9.782 7.578 -2.847 1.00 92.94 89 PHE A O 1
ATOM 609 N N . PRO A 1 90 ? 11.940 7.640 -2.210 1.00 92.88 90 PRO A N 1
ATOM 610 C CA . PRO A 1 90 ? 12.184 6.245 -2.528 1.00 92.88 90 PRO A CA 1
ATOM 611 C C . PRO A 1 90 ? 11.551 5.261 -1.541 1.00 92.88 90 PRO A C 1
ATOM 613 O O . PRO A 1 90 ? 11.650 5.413 -0.321 1.00 92.88 90 PRO A O 1
ATOM 616 N N . GLY A 1 91 ? 11.019 4.176 -2.097 1.00 92.62 91 GLY A N 1
ATOM 617 C CA . GLY A 1 91 ? 10.563 3.017 -1.335 1.00 92.62 91 GLY A CA 1
ATOM 618 C C . GLY A 1 91 ? 9.198 3.169 -0.657 1.00 92.62 91 GLY A C 1
ATOM 619 O O . GLY A 1 91 ? 8.634 4.254 -0.520 1.00 92.62 91 GLY A O 1
ATOM 620 N N . VAL A 1 92 ? 8.658 2.026 -0.244 1.00 95.12 92 VAL A N 1
ATOM 621 C CA . VAL A 1 92 ? 7.373 1.889 0.448 1.00 95.12 92 VAL A CA 1
ATOM 622 C C . VAL A 1 92 ? 7.623 1.807 1.946 1.00 95.12 92 VAL A C 1
ATOM 624 O O . VAL A 1 92 ? 8.194 0.826 2.402 1.00 95.12 92 VAL A O 1
ATOM 627 N N . GLN A 1 93 ? 7.173 2.789 2.715 1.00 95.94 93 GLN A N 1
ATOM 628 C CA . GLN A 1 93 ? 7.342 2.849 4.167 1.00 95.94 93 GLN A CA 1
ATOM 629 C C . GLN A 1 93 ? 6.308 1.998 4.905 1.00 95.94 93 GLN A C 1
ATOM 631 O O . GLN A 1 93 ? 5.107 2.097 4.647 1.00 95.94 93 GLN A O 1
ATOM 636 N N . LEU A 1 94 ? 6.767 1.214 5.879 1.00 95.19 94 LEU A N 1
ATOM 637 C CA . LEU A 1 94 ? 5.925 0.412 6.760 1.00 95.19 94 LEU A CA 1
ATOM 638 C C . LEU A 1 94 ? 5.561 1.202 8.013 1.00 95.19 94 LEU A C 1
ATOM 640 O O . LEU A 1 94 ? 6.409 1.468 8.861 1.00 95.19 94 LEU A O 1
ATOM 644 N N . CYS A 1 95 ? 4.277 1.508 8.155 1.00 95.00 95 CYS A N 1
ATOM 645 C CA . CYS A 1 95 ? 3.697 2.160 9.321 1.00 95.00 95 CYS A CA 1
ATOM 646 C C . CYS A 1 95 ? 3.034 1.108 10.214 1.00 95.00 95 CYS A C 1
ATOM 648 O O . CYS A 1 95 ? 2.022 0.513 9.834 1.00 95.00 95 CYS A O 1
ATOM 650 N N . ARG A 1 96 ? 3.596 0.871 11.400 1.00 93.31 96 ARG A N 1
ATOM 651 C CA . ARG A 1 96 ? 3.081 -0.094 12.375 1.00 93.31 96 ARG A CA 1
ATOM 652 C C . ARG A 1 96 ? 2.318 0.612 13.491 1.00 93.31 96 ARG A C 1
ATOM 654 O O . ARG A 1 96 ? 2.804 1.585 14.060 1.00 93.31 96 ARG A O 1
ATOM 661 N N . PHE A 1 97 ? 1.153 0.069 13.836 1.00 91.12 97 PHE A N 1
ATOM 662 C CA . PHE A 1 97 ? 0.247 0.572 14.874 1.00 91.12 97 PHE A CA 1
ATOM 663 C C . PHE A 1 97 ? -0.019 -0.514 15.929 1.00 91.12 97 PHE A C 1
ATOM 665 O O . PHE A 1 97 ? -1.109 -1.089 15.975 1.00 91.12 97 PHE A O 1
ATOM 672 N N . PRO A 1 98 ? 0.983 -0.865 16.751 1.00 83.62 98 PRO A N 1
ATOM 673 C CA . PRO A 1 98 ? 0.794 -1.837 17.818 1.00 83.62 98 PRO A CA 1
ATOM 674 C C . PRO A 1 98 ? -0.131 -1.221 18.877 1.00 83.62 98 PRO A C 1
ATOM 676 O O . PRO A 1 98 ? 0.178 -0.169 19.413 1.00 83.62 98 PRO A O 1
ATOM 679 N N . GLY A 1 99 ? -1.288 -1.836 19.143 1.00 81.75 99 GLY A N 1
ATOM 680 C CA . GLY A 1 99 ? -2.399 -1.202 19.874 1.00 81.75 99 GLY A CA 1
ATOM 681 C C . GLY A 1 99 ? -2.020 -0.457 21.163 1.00 81.75 99 GLY A C 1
ATOM 682 O O . GLY A 1 99 ? -2.479 0.667 21.349 1.00 81.75 99 GLY A O 1
ATOM 683 N N . ASP A 1 100 ? -1.151 -1.049 21.986 1.00 82.44 100 ASP A N 1
ATOM 684 C CA . ASP A 1 100 ? -0.727 -0.493 23.282 1.00 82.44 100 ASP A CA 1
ATOM 685 C C . ASP A 1 100 ? 0.696 0.102 23.265 1.00 82.44 100 ASP A C 1
ATOM 687 O O . ASP A 1 100 ? 1.231 0.482 24.305 1.00 82.44 100 ASP A O 1
ATOM 691 N N . ALA A 1 101 ? 1.340 0.173 22.099 1.00 84.94 101 ALA A N 1
ATOM 692 C CA . ALA A 1 101 ? 2.707 0.663 21.942 1.00 84.94 101 ALA A CA 1
ATOM 693 C C . ALA A 1 101 ? 2.764 1.856 20.969 1.00 84.94 101 ALA A C 1
ATOM 695 O O . ALA A 1 101 ? 1.848 2.072 20.172 1.00 84.94 101 ALA A O 1
ATOM 696 N N . PRO A 1 102 ? 3.827 2.679 21.026 1.00 86.69 102 PRO A N 1
ATOM 697 C CA . PRO A 1 102 ? 3.971 3.790 20.098 1.00 86.69 102 PRO A CA 1
ATOM 698 C C . PRO A 1 102 ? 4.009 3.282 18.654 1.00 86.69 102 PRO A C 1
ATOM 700 O O . PRO A 1 102 ? 4.650 2.273 18.346 1.00 86.69 102 PRO A O 1
ATOM 703 N N . ALA A 1 103 ? 3.318 3.999 17.770 1.00 91.69 103 ALA A N 1
ATOM 704 C CA . ALA A 1 103 ? 3.360 3.713 16.347 1.00 91.69 103 ALA A CA 1
ATOM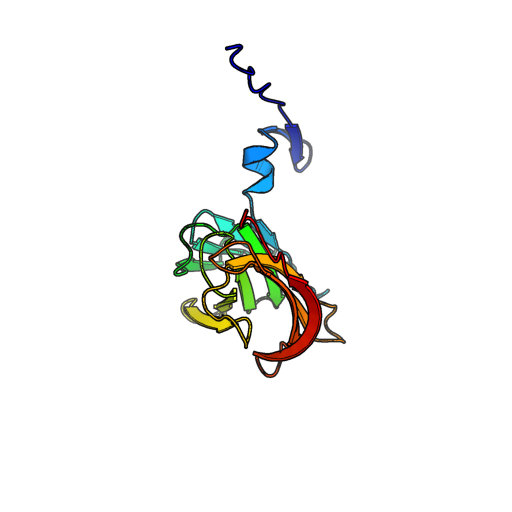 705 C C . ALA A 1 103 ? 4.762 3.989 15.795 1.00 91.69 103 ALA A C 1
ATOM 707 O O . ALA A 1 103 ? 5.430 4.938 16.213 1.00 91.69 103 ALA A O 1
ATOM 708 N N . THR A 1 104 ? 5.213 3.156 14.863 1.00 92.88 104 THR A N 1
ATOM 709 C CA . THR A 1 104 ? 6.574 3.223 14.320 1.00 92.88 104 THR A CA 1
ATOM 710 C C . THR A 1 104 ? 6.572 3.166 12.802 1.00 92.88 104 THR A C 1
ATOM 712 O O . THR A 1 104 ? 5.754 2.482 12.188 1.00 92.88 104 THR A O 1
ATOM 715 N N . ALA A 1 105 ? 7.479 3.930 12.197 1.00 89.81 105 ALA A N 1
ATOM 716 C CA . ALA A 1 105 ? 7.763 3.912 10.770 1.00 89.81 105 ALA A CA 1
ATOM 717 C C . ALA A 1 105 ? 9.240 3.549 10.633 1.00 89.81 105 ALA A C 1
ATOM 719 O O . ALA A 1 105 ? 10.103 4.402 10.832 1.00 89.81 105 ALA A O 1
ATOM 720 N N . SER A 1 106 ? 9.519 2.262 10.429 1.00 72.81 106 SER A N 1
ATOM 721 C CA . SER A 1 106 ? 10.872 1.720 10.638 1.00 72.81 106 SER A CA 1
ATOM 722 C C . SER A 1 106 ? 11.495 1.149 9.371 1.00 72.81 106 SER A C 1
ATOM 724 O O . SER A 1 106 ? 12.664 1.406 9.106 1.00 72.81 106 SER A O 1
ATOM 726 N N . ASP A 1 107 ? 10.722 0.372 8.609 1.00 85.44 107 ASP A N 1
ATOM 727 C CA . ASP A 1 107 ? 11.221 -0.383 7.458 1.00 85.44 107 ASP A CA 1
ATOM 728 C C . ASP A 1 107 ? 10.661 0.181 6.158 1.00 85.44 107 ASP A C 1
ATOM 730 O O . ASP A 1 107 ? 9.532 0.680 6.126 1.00 85.44 107 ASP A O 1
ATOM 734 N N . ALA A 1 108 ? 11.423 0.026 5.076 1.00 91.81 108 ALA A N 1
ATOM 735 C CA . ALA A 1 108 ? 10.973 0.360 3.738 1.00 91.81 108 ALA A CA 1
ATOM 736 C C . ALA A 1 108 ? 11.228 -0.782 2.749 1.00 91.81 108 ALA A C 1
ATOM 738 O O . ALA A 1 108 ? 12.272 -1.433 2.796 1.00 91.81 108 ALA A O 1
ATOM 739 N N . LEU A 1 109 ? 10.284 -1.002 1.832 1.00 92.81 109 LEU A N 1
ATOM 740 C CA . LEU A 1 109 ? 10.458 -1.903 0.692 1.00 92.81 109 LEU A CA 1
ATOM 741 C C . LEU A 1 109 ? 10.988 -1.115 -0.495 1.00 92.81 109 LEU A C 1
ATOM 743 O O . LEU A 1 109 ? 10.465 -0.051 -0.828 1.00 92.81 109 LEU A O 1
ATOM 747 N N . TYR A 1 110 ? 11.986 -1.664 -1.170 1.00 92.88 110 TYR A N 1
ATOM 748 C CA . TYR A 1 110 ? 12.616 -1.033 -2.320 1.00 92.88 110 TYR A CA 1
ATOM 749 C C . TYR A 1 110 ? 12.452 -1.890 -3.568 1.00 92.88 110 TYR A C 1
ATOM 751 O O . TYR A 1 110 ? 12.385 -3.119 -3.494 1.00 92.88 110 TYR A O 1
ATOM 759 N N . TRP A 1 111 ? 12.432 -1.238 -4.730 1.00 89.69 111 TRP A N 1
ATOM 760 C CA . TRP A 1 111 ? 12.594 -1.948 -5.993 1.00 89.69 111 TRP A CA 1
ATOM 761 C C . TRP A 1 111 ? 14.022 -2.528 -6.057 1.00 89.69 111 TRP A C 1
ATOM 763 O O . TRP A 1 111 ? 14.971 -1.752 -5.901 1.00 89.69 111 TRP A O 1
ATOM 773 N N . PRO A 1 112 ? 14.209 -3.850 -6.265 1.00 84.12 112 PRO A N 1
ATOM 774 C CA . PRO A 1 112 ? 15.508 -4.500 -6.051 1.00 8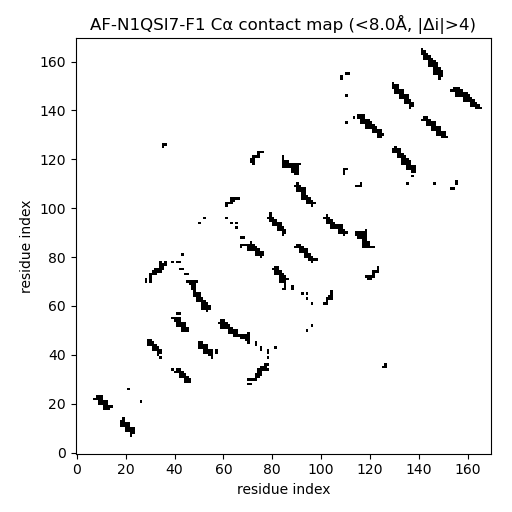4.12 112 PRO A CA 1
ATOM 775 C C . PRO A 1 112 ? 16.648 -3.944 -6.902 1.00 84.12 112 PRO A C 1
ATOM 777 O O . PRO A 1 112 ? 17.759 -3.782 -6.406 1.00 84.12 112 PRO A O 1
ATOM 780 N N . ASP A 1 113 ? 16.356 -3.581 -8.150 1.00 85.19 113 ASP A N 1
ATOM 781 C CA . ASP A 1 113 ? 17.365 -3.096 -9.097 1.00 85.19 113 ASP A CA 1
ATOM 782 C C . ASP A 1 113 ? 17.547 -1.570 -9.053 1.00 85.19 113 ASP A C 1
ATOM 784 O O . ASP A 1 113 ? 18.430 -1.020 -9.714 1.00 85.19 113 ASP A O 1
ATOM 788 N N . SER A 1 114 ? 16.704 -0.847 -8.308 1.00 86.31 114 SER A N 1
ATOM 789 C CA . SER A 1 114 ? 16.766 0.613 -8.256 1.00 86.31 114 SER A CA 1
ATOM 790 C C . SER A 1 114 ? 16.161 1.165 -6.961 1.00 86.31 114 SER A C 1
ATOM 792 O O . SER A 1 114 ? 15.040 1.686 -6.956 1.00 86.31 114 SER A O 1
ATOM 794 N N . PRO A 1 115 ? 16.911 1.115 -5.845 1.00 86.81 115 PRO A N 1
ATOM 795 C CA . PRO A 1 115 ? 16.400 1.497 -4.530 1.00 86.81 115 PRO A CA 1
ATOM 796 C C . PRO A 1 115 ? 16.078 2.991 -4.405 1.00 86.81 115 PRO A C 1
ATOM 798 O O . PRO A 1 115 ? 15.353 3.388 -3.503 1.00 86.81 115 PRO A O 1
ATOM 801 N N . SER A 1 116 ? 16.570 3.833 -5.319 1.00 90.94 116 SER A N 1
ATOM 802 C CA . SER A 1 116 ? 16.249 5.267 -5.367 1.00 90.94 116 SER A CA 1
ATOM 803 C C . SER A 1 116 ? 14.947 5.586 -6.114 1.00 90.94 116 SER A C 1
ATOM 805 O O . SER A 1 116 ? 14.666 6.756 -6.365 1.00 90.94 116 SER A O 1
ATOM 807 N N . SER A 1 117 ? 14.183 4.573 -6.520 1.00 92.31 117 SER A N 1
ATOM 808 C CA . SER A 1 117 ? 12.948 4.758 -7.285 1.00 92.31 117 SER A CA 1
ATOM 809 C C . SER A 1 117 ? 11.778 5.144 -6.396 1.00 92.31 117 SER A C 1
ATOM 811 O O . SER A 1 117 ? 11.585 4.561 -5.326 1.00 92.31 117 SER A O 1
ATOM 813 N N . SER A 1 118 ? 10.987 6.109 -6.857 1.00 93.56 118 SER A N 1
ATOM 814 C CA . SER A 1 118 ? 9.803 6.574 -6.145 1.00 93.56 118 SER A CA 1
ATOM 815 C C . SER A 1 118 ? 8.608 5.662 -6.382 1.00 93.56 118 SER A C 1
ATOM 817 O O . SER A 1 118 ? 8.577 4.881 -7.336 1.00 93.56 118 SER A O 1
ATOM 819 N N . VAL A 1 119 ? 7.622 5.750 -5.494 1.00 93.75 119 VAL A N 1
ATOM 820 C CA . VAL A 1 119 ? 6.421 4.915 -5.527 1.00 93.75 119 VAL A CA 1
ATOM 821 C C . VAL A 1 119 ? 5.288 5.694 -6.184 1.00 93.75 119 VAL A C 1
ATOM 823 O O . VAL A 1 119 ? 4.837 6.718 -5.677 1.00 93.75 119 VAL A O 1
ATOM 826 N N . LEU A 1 120 ? 4.789 5.200 -7.314 1.00 91.88 120 LEU A N 1
ATOM 827 C CA . LEU A 1 120 ? 3.698 5.857 -8.038 1.00 91.88 120 LEU A CA 1
ATOM 828 C C . LEU A 1 120 ? 2.319 5.510 -7.476 1.00 91.88 120 LEU A C 1
ATOM 830 O O . LEU A 1 120 ? 1.429 6.364 -7.437 1.00 91.88 120 LEU A O 1
ATOM 834 N N . SER A 1 121 ? 2.136 4.244 -7.112 1.00 92.12 121 SER A N 1
ATOM 835 C CA . SER A 1 121 ? 0.877 3.663 -6.657 1.00 92.12 121 SER A CA 1
ATOM 836 C C . SER A 1 121 ? 1.123 2.280 -6.061 1.00 92.12 121 SER A C 1
ATOM 838 O O . SER A 1 121 ? 2.114 1.618 -6.387 1.00 92.12 121 SER A O 1
ATOM 840 N N . MET A 1 122 ? 0.207 1.853 -5.198 1.00 94.25 122 MET A N 1
ATOM 841 C CA . MET A 1 122 ? 0.231 0.570 -4.518 1.00 94.25 122 MET A CA 1
ATOM 842 C C . MET A 1 122 ? -1.177 -0.002 -4.392 1.00 94.25 122 MET A C 1
ATOM 844 O O . MET A 1 122 ? -2.148 0.740 -4.243 1.00 94.25 122 MET A O 1
ATOM 848 N N . ALA A 1 123 ? -1.266 -1.326 -4.373 1.00 90.8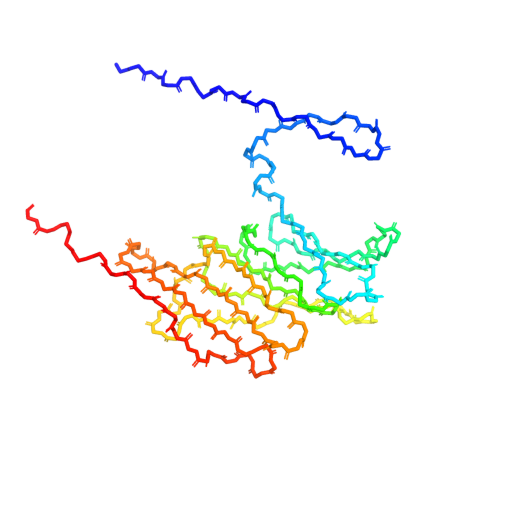8 123 ALA A N 1
ATOM 849 C CA . ALA A 1 123 ? -2.470 -2.068 -4.030 1.00 90.88 123 ALA A CA 1
ATOM 850 C C . ALA A 1 123 ? -2.082 -3.355 -3.297 1.00 90.88 123 ALA A C 1
ATOM 852 O O . ALA A 1 123 ? -1.127 -4.021 -3.689 1.00 90.88 123 ALA A O 1
ATOM 853 N N . ALA A 1 124 ? -2.817 -3.721 -2.249 1.00 87.19 124 ALA A N 1
ATOM 854 C CA . ALA A 1 124 ? -2.672 -5.028 -1.614 1.00 87.19 124 ALA A CA 1
ATOM 855 C C . ALA A 1 124 ? -3.764 -5.980 -2.110 1.00 87.19 124 ALA A C 1
ATOM 857 O O . ALA A 1 124 ? -4.888 -5.561 -2.384 1.00 87.19 124 ALA A O 1
ATOM 858 N N . SER A 1 125 ? -3.405 -7.253 -2.230 1.00 82.06 125 SER A N 1
ATOM 859 C CA . SER A 1 125 ? -4.334 -8.344 -2.501 1.00 82.06 125 SER A CA 1
ATOM 860 C C . SER A 1 125 ? -5.036 -8.788 -1.220 1.00 82.06 125 SER A C 1
ATOM 862 O O . SER A 1 125 ? -4.538 -8.562 -0.116 1.00 82.06 125 SER A O 1
ATOM 864 N N . GLU A 1 126 ? -6.170 -9.462 -1.397 1.00 70.69 126 GLU A N 1
ATOM 865 C CA . GLU A 1 126 ? -6.994 -10.039 -0.338 1.00 70.69 126 GLU A CA 1
ATOM 866 C C . GLU A 1 126 ? -6.173 -10.835 0.695 1.00 70.69 126 GLU A C 1
ATOM 868 O O . GLU A 1 126 ? -5.110 -11.383 0.363 1.00 70.69 126 GLU A O 1
ATOM 873 N N . PRO A 1 127 ? -6.687 -10.997 1.932 1.00 63.28 127 PRO A N 1
ATOM 874 C CA . PRO A 1 127 ? -5.982 -11.679 3.017 1.00 63.28 127 PRO A CA 1
ATOM 875 C C . PRO A 1 127 ? -5.480 -13.083 2.660 1.00 63.28 127 PRO A C 1
ATOM 877 O O . PRO A 1 127 ? -4.540 -13.557 3.273 1.00 63.28 127 PRO A O 1
ATOM 880 N N . ALA A 1 128 ? -6.080 -13.756 1.674 1.00 61.88 128 ALA A N 1
ATOM 881 C CA . ALA A 1 128 ? -5.665 -15.090 1.248 1.00 61.88 128 ALA A CA 1
ATOM 882 C C . ALA A 1 128 ? -4.359 -15.115 0.431 1.00 61.88 128 ALA A C 1
ATOM 884 O O . ALA A 1 128 ? -3.678 -16.138 0.414 1.00 61.88 128 ALA A O 1
ATOM 885 N N . SER A 1 129 ? -4.012 -14.028 -0.268 1.00 64.69 129 SER A N 1
ATOM 886 C CA . SER A 1 129 ? -2.853 -13.992 -1.174 1.00 64.69 129 SER A CA 1
ATOM 887 C C . SER A 1 129 ? -1.669 -13.197 -0.626 1.00 64.69 129 SER A C 1
ATOM 889 O O . SER A 1 129 ? -0.574 -13.374 -1.138 1.00 64.69 129 SER A O 1
ATOM 891 N N . HIS A 1 130 ? -1.858 -12.361 0.406 1.00 84.25 130 HIS A N 1
ATOM 892 C CA . HIS A 1 130 ? -0.788 -11.632 1.113 1.00 84.25 130 HIS A CA 1
ATOM 893 C C . HIS A 1 130 ? 0.226 -10.919 0.196 1.00 84.25 130 HIS A C 1
ATOM 895 O O . HIS A 1 130 ? 1.406 -10.827 0.520 1.00 84.25 130 HIS A O 1
ATOM 901 N N . TRP A 1 131 ? -0.209 -10.393 -0.948 1.00 91.06 131 TRP A N 1
ATOM 902 C CA . TRP A 1 131 ? 0.684 -9.698 -1.877 1.00 91.06 131 TRP A CA 1
ATOM 903 C C . TRP A 1 131 ? 0.458 -8.197 -1.862 1.00 91.06 131 TRP A C 1
ATOM 905 O O . TRP A 1 131 ? -0.677 -7.728 -1.815 1.00 91.06 131 TRP A O 1
ATOM 915 N N . LEU A 1 132 ? 1.548 -7.447 -1.960 1.00 93.25 132 LEU A N 1
ATOM 916 C CA . LEU A 1 132 ? 1.551 -6.026 -2.268 1.00 93.25 132 LEU A CA 1
ATOM 917 C C . LEU A 1 132 ? 2.049 -5.838 -3.691 1.00 93.25 132 LEU A C 1
ATOM 919 O O . LEU A 1 132 ? 3.175 -6.206 -4.002 1.00 93.25 132 LEU A O 1
ATOM 923 N N . PHE A 1 133 ? 1.260 -5.180 -4.522 1.00 94.56 133 PHE A N 1
ATOM 924 C CA . PHE A 1 133 ? 1.700 -4.675 -5.809 1.00 94.56 133 PHE A CA 1
ATOM 925 C C . PHE A 1 133 ? 2.097 -3.214 -5.650 1.00 94.56 133 PHE A C 1
ATOM 927 O O . PHE A 1 133 ? 1.287 -2.398 -5.214 1.00 94.56 133 PHE A O 1
ATOM 934 N N . ALA A 1 134 ? 3.329 -2.878 -6.012 1.00 95.00 134 ALA A N 1
ATOM 935 C CA . ALA A 1 134 ? 3.823 -1.510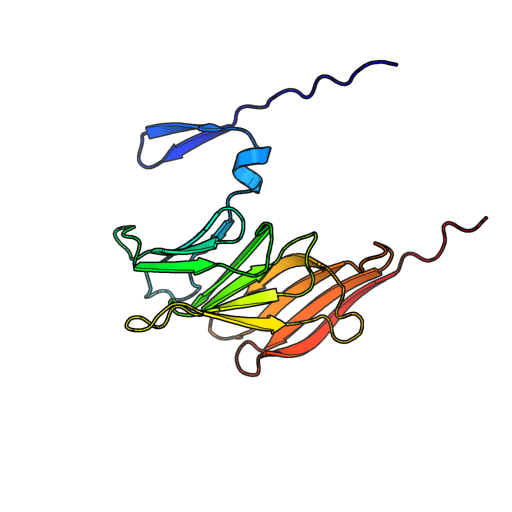 -6.002 1.00 95.00 134 ALA A CA 1
ATOM 936 C C . ALA A 1 134 ? 4.409 -1.162 -7.370 1.00 95.00 134 ALA A C 1
ATOM 938 O O . ALA A 1 134 ? 5.213 -1.908 -7.934 1.00 95.00 134 ALA A O 1
ATOM 939 N N . SER A 1 135 ? 3.987 -0.021 -7.908 1.00 95.25 135 SER A N 1
ATOM 940 C CA . SER A 1 135 ? 4.568 0.551 -9.119 1.00 95.25 135 SER A CA 1
ATOM 941 C C . SER A 1 135 ? 5.641 1.567 -8.751 1.00 95.25 135 SER A C 1
ATOM 943 O O . SER A 1 135 ? 5.372 2.491 -7.977 1.00 95.25 135 SER A O 1
ATOM 945 N N . PHE A 1 136 ? 6.823 1.412 -9.334 1.00 94.44 136 PHE A N 1
ATOM 946 C CA . PHE A 1 136 ? 7.977 2.272 -9.123 1.00 94.44 136 PHE A CA 1
ATOM 947 C C . PHE A 1 136 ? 8.333 3.039 -10.387 1.00 94.44 136 PHE A C 1
ATOM 949 O O . PHE A 1 136 ? 8.152 2.548 -11.503 1.00 94.44 136 PHE A O 1
ATOM 956 N N . GLU A 1 137 ? 8.905 4.221 -10.199 1.00 94.38 137 GLU A N 1
ATOM 957 C CA . GLU A 1 137 ? 9.519 5.016 -11.253 1.00 94.38 137 GLU A CA 1
ATOM 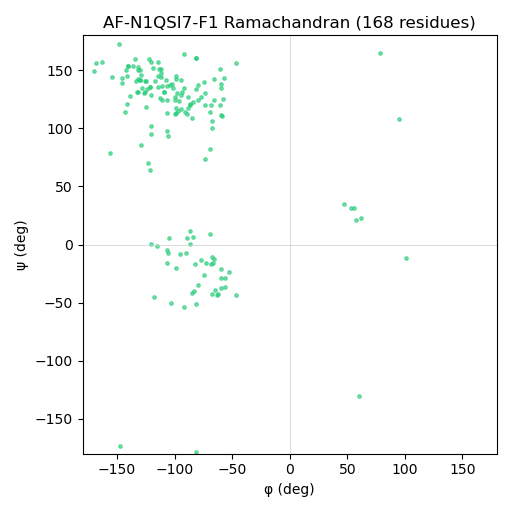958 C C . GLU A 1 137 ? 10.950 5.367 -10.858 1.00 94.38 137 GLU A C 1
ATOM 960 O O . GLU A 1 137 ? 11.211 5.833 -9.748 1.00 94.38 137 GLU A O 1
ATOM 965 N N . SER A 1 138 ? 11.891 5.143 -11.772 1.00 91.19 138 SER A N 1
ATOM 966 C CA . SER A 1 138 ? 13.288 5.486 -11.545 1.00 91.19 138 SER A CA 1
ATOM 967 C C . SER A 1 138 ? 13.445 6.984 -11.295 1.00 91.19 138 SER A C 1
ATOM 969 O O . SER A 1 138 ? 12.720 7.809 -11.850 1.00 91.19 138 SER A O 1
ATOM 971 N N . ALA A 1 139 ? 14.467 7.366 -10.527 1.00 86.06 139 ALA A N 1
ATOM 972 C CA . ALA A 1 139 ? 14.750 8.777 -10.246 1.00 86.06 139 ALA A CA 1
ATOM 973 C C . ALA A 1 139 ? 14.954 9.622 -11.522 1.00 86.06 139 ALA A C 1
ATOM 975 O O . ALA A 1 139 ? 14.670 10.818 -11.542 1.00 86.06 139 ALA A O 1
ATOM 976 N N . ARG A 1 140 ? 15.430 8.997 -12.610 1.00 87.88 140 ARG A N 1
ATOM 977 C CA . ARG A 1 140 ? 15.610 9.641 -13.922 1.00 87.88 140 ARG A CA 1
ATOM 978 C C . ARG A 1 140 ? 14.351 9.612 -14.795 1.00 87.88 140 ARG A C 1
ATOM 980 O O . ARG A 1 140 ? 14.413 10.097 -15.920 1.00 87.88 140 ARG A O 1
ATOM 987 N N . ARG A 1 141 ? 13.243 9.036 -14.309 1.00 87.69 141 ARG A N 1
ATOM 988 C CA . ARG A 1 141 ? 11.957 8.888 -15.017 1.00 87.69 141 ARG A CA 1
ATOM 989 C C . ARG A 1 141 ? 12.089 8.226 -16.389 1.00 87.69 141 ARG A C 1
ATOM 991 O O . ARG A 1 141 ? 11.357 8.521 -17.327 1.00 87.69 141 ARG A O 1
ATOM 998 N N . ASN A 1 142 ? 13.070 7.340 -16.511 1.00 90.06 142 ASN A N 1
ATOM 999 C CA . ASN A 1 142 ? 13.392 6.618 -17.740 1.00 90.06 142 ASN A CA 1
ATOM 1000 C C . ASN A 1 142 ? 13.161 5.110 -17.607 1.00 90.06 142 ASN A C 1
ATOM 1002 O O . ASN A 1 142 ? 13.385 4.370 -18.559 1.00 90.06 142 ASN A O 1
ATOM 1006 N N . SER A 1 143 ? 12.736 4.653 -16.433 1.00 91.75 143 SER A N 1
ATOM 1007 C CA . SER A 1 143 ? 12.340 3.277 -16.198 1.00 91.75 143 SER A CA 1
ATOM 1008 C C . SER A 1 143 ? 11.203 3.249 -15.189 1.00 91.75 143 SER A C 1
ATOM 1010 O O . SER A 1 143 ? 11.155 4.066 -14.266 1.00 91.75 143 SER A O 1
ATOM 1012 N N . SER A 1 144 ? 10.263 2.339 -15.380 1.00 93.56 144 SER A N 1
ATOM 1013 C CA . SER A 1 144 ? 9.180 2.088 -14.439 1.00 93.56 144 SER A CA 1
ATOM 1014 C C . SER A 1 144 ? 8.918 0.597 -14.373 1.00 93.56 144 SER A C 1
ATOM 1016 O O . SER A 1 144 ? 9.008 -0.089 -15.392 1.00 93.56 144 SER A O 1
ATOM 1018 N N . ALA A 1 145 ? 8.569 0.101 -13.196 1.00 93.94 145 ALA A N 1
ATOM 1019 C CA . ALA A 1 145 ? 8.296 -1.312 -12.990 1.00 93.94 145 ALA A CA 1
ATOM 1020 C C . ALA A 1 145 ? 7.114 -1.513 -12.047 1.00 93.94 145 ALA A C 1
ATOM 1022 O O . ALA A 1 145 ? 6.839 -0.670 -11.196 1.00 93.94 145 ALA A O 1
ATOM 1023 N N . VAL A 1 146 ? 6.427 -2.641 -12.187 1.00 94.94 146 VAL A N 1
ATOM 1024 C CA . VAL A 1 146 ? 5.455 -3.125 -11.203 1.00 94.94 146 VAL A CA 1
ATOM 1025 C C . 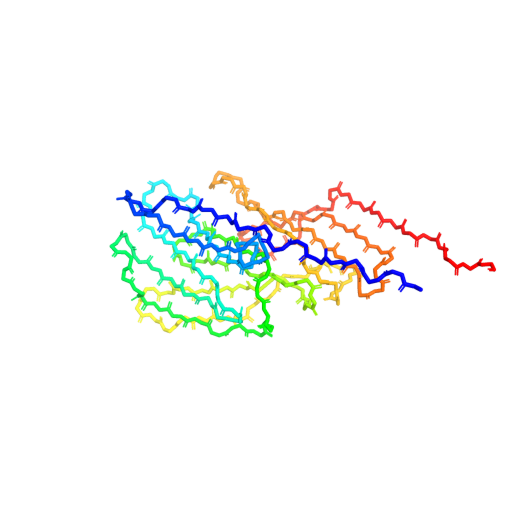VAL A 1 146 ? 6.037 -4.362 -10.546 1.00 94.94 146 VAL A C 1
ATOM 1027 O O . VAL A 1 146 ? 6.380 -5.326 -11.228 1.00 94.94 146 VAL A O 1
ATOM 1030 N N . VAL A 1 147 ? 6.131 -4.339 -9.223 1.00 94.44 147 VAL A N 1
ATOM 1031 C CA . VAL A 1 147 ? 6.718 -5.414 -8.423 1.00 94.44 147 VAL A CA 1
ATOM 1032 C C . VAL A 1 147 ? 5.675 -5.921 -7.440 1.00 94.44 147 VAL A C 1
ATOM 1034 O O . VAL A 1 147 ? 4.986 -5.125 -6.800 1.00 94.44 147 VAL A O 1
ATOM 1037 N N . ALA A 1 148 ? 5.567 -7.239 -7.321 1.00 94.12 148 ALA A N 1
ATOM 1038 C CA . ALA A 1 148 ? 4.828 -7.889 -6.254 1.00 94.12 148 ALA A CA 1
ATOM 1039 C C . ALA A 1 148 ? 5.775 -8.224 -5.095 1.00 94.12 148 ALA A C 1
ATOM 1041 O O . ALA A 1 148 ? 6.832 -8.819 -5.311 1.00 94.12 148 ALA A O 1
ATOM 1042 N N . PHE A 1 149 ? 5.379 -7.880 -3.876 1.00 93.19 149 PHE A N 1
ATOM 1043 C CA . PHE A 1 149 ? 6.036 -8.268 -2.633 1.00 93.19 149 PHE A CA 1
ATOM 1044 C C . PHE A 1 149 ? 5.144 -9.231 -1.862 1.00 93.19 149 PHE A C 1
ATOM 1046 O O . PHE A 1 149 ? 3.925 -9.058 -1.837 1.00 93.19 149 PHE A O 1
ATOM 1053 N N . ASP A 1 150 ? 5.752 -10.205 -1.194 1.00 91.44 150 ASP A N 1
ATOM 1054 C CA . ASP A 1 150 ? 5.070 -10.994 -0.175 1.00 91.44 150 ASP A CA 1
ATOM 1055 C C . ASP A 1 150 ? 5.033 -10.177 1.117 1.00 91.44 150 ASP A C 1
ATOM 1057 O O . ASP A 1 150 ? 6.059 -9.719 1.616 1.00 91.44 150 ASP A O 1
ATOM 1061 N N . LEU A 1 151 ? 3.835 -9.963 1.650 1.00 88.00 151 LEU A N 1
ATOM 1062 C CA . LEU A 1 151 ? 3.612 -9.192 2.868 1.00 88.00 151 LEU A CA 1
ATOM 1063 C C . LEU A 1 151 ? 4.057 -9.942 4.128 1.00 88.00 151 LEU A C 1
ATOM 1065 O O . LEU A 1 151 ? 4.211 -9.305 5.169 1.00 88.00 151 LEU A O 1
ATOM 1069 N N . ASN A 1 152 ? 4.278 -11.259 4.052 1.00 87.56 152 ASN A N 1
ATOM 1070 C CA . ASN A 1 152 ? 4.783 -12.042 5.180 1.00 87.56 152 ASN A CA 1
ATOM 1071 C C . ASN A 1 152 ? 6.301 -11.914 5.317 1.00 87.56 152 ASN A C 1
ATOM 1073 O O . ASN A 1 152 ? 6.803 -11.603 6.397 1.00 87.56 152 ASN A O 1
ATOM 1077 N N . SER A 1 153 ? 7.034 -12.146 4.226 1.00 88.94 153 SER A N 1
ATOM 1078 C CA . SER A 1 153 ? 8.494 -12.021 4.202 1.00 88.94 153 SER A CA 1
ATOM 1079 C C . SER A 1 153 ? 8.980 -10.585 4.007 1.00 88.94 153 SER A C 1
ATOM 1081 O O . SER A 1 153 ? 10.156 -10.310 4.242 1.00 88.94 153 SER A O 1
ATOM 1083 N N . LEU A 1 154 ? 8.102 -9.686 3.545 1.00 88.19 154 LEU A N 1
ATOM 1084 C CA . LEU A 1 154 ? 8.447 -8.334 3.105 1.00 88.19 154 LEU A CA 1
ATOM 1085 C C . LEU A 1 154 ? 9.525 -8.330 2.012 1.00 88.19 154 LEU A C 1
ATOM 1087 O O . LEU A 1 154 ? 10.329 -7.405 1.906 1.00 88.19 154 LEU A O 1
ATOM 1091 N N . SER A 1 155 ? 9.542 -9.374 1.183 1.00 90.69 155 SER A N 1
ATOM 1092 C CA . SER A 1 155 ? 10.513 -9.536 0.107 1.00 90.69 155 SER A CA 1
ATOM 1093 C C . SER A 1 155 ? 9.848 -9.415 -1.264 1.00 90.69 155 SER A C 1
ATOM 1095 O O . SER A 1 155 ? 8.697 -9.832 -1.431 1.00 90.69 155 SER A O 1
ATOM 1097 N N . PRO A 1 156 ? 10.560 -8.892 -2.276 1.00 91.69 156 PRO A N 1
ATOM 1098 C CA . PRO A 1 156 ? 10.095 -8.952 -3.657 1.00 91.69 156 PRO A CA 1
ATOM 1099 C C . PRO A 1 156 ? 9.913 -10.419 -4.072 1.00 91.69 156 PRO A C 1
ATOM 1101 O O . PRO A 1 156 ? 10.765 -11.262 -3.791 1.00 91.69 156 PRO A O 1
ATOM 1104 N N . VAL A 1 157 ? 8.798 -10.720 -4.730 1.00 91.94 157 VAL A N 1
ATOM 1105 C CA . VAL A 1 157 ? 8.477 -12.055 -5.256 1.00 91.94 157 VAL A CA 1
ATOM 1106 C C . VAL A 1 157 ? 8.702 -12.085 -6.759 1.00 91.94 157 VAL A C 1
ATOM 1108 O O . VAL A 1 157 ? 9.368 -12.979 -7.271 1.00 91.94 157 VAL A O 1
ATOM 1111 N N . VAL A 1 158 ? 8.140 -11.107 -7.474 1.00 91.81 158 VAL A N 1
ATOM 1112 C CA . VAL A 1 158 ? 8.203 -11.060 -8.936 1.00 91.81 158 VAL A CA 1
ATOM 1113 C C . VAL A 1 158 ? 8.063 -9.634 -9.454 1.00 91.81 158 VAL A C 1
ATOM 1115 O O . VAL A 1 158 ? 7.291 -8.832 -8.927 1.00 91.81 158 VAL A O 1
ATOM 1118 N N . GLU A 1 159 ? 8.790 -9.328 -10.524 1.00 93.81 159 GLU A N 1
ATOM 1119 C CA . GLU A 1 159 ? 8.536 -8.153 -11.349 1.00 93.81 159 GLU A CA 1
ATOM 1120 C C . GLU A 1 159 ? 7.517 -8.517 -12.436 1.00 93.81 159 GLU A C 1
ATOM 1122 O O . GLU A 1 159 ? 7.757 -9.393 -13.263 1.00 93.81 159 GLU A O 1
ATOM 1127 N N . ILE A 1 160 ? 6.357 -7.865 -12.408 1.00 92.44 160 ILE A N 1
ATOM 1128 C CA . ILE A 1 160 ? 5.226 -8.153 -13.304 1.00 92.44 160 ILE A CA 1
ATOM 1129 C C . ILE A 1 160 ? 5.444 -7.521 -14.675 1.00 92.44 160 ILE A C 1
ATOM 1131 O O . ILE A 1 160 ? 5.034 -8.066 -15.698 1.00 92.44 160 ILE A O 1
ATOM 1135 N N . GLY A 1 161 ? 6.079 -6.354 -14.707 1.00 90.38 161 GLY A N 1
ATOM 1136 C CA . GLY A 1 161 ? 6.358 -5.662 -15.950 1.00 90.38 161 GLY A CA 1
ATOM 1137 C C . GLY A 1 161 ? 7.294 -4.492 -15.741 1.00 90.38 161 GLY A C 1
ATOM 1138 O O . GLY A 1 161 ? 7.266 -3.842 -14.695 1.00 90.38 161 GLY A O 1
ATOM 1139 N N . ARG A 1 162 ? 8.086 -4.218 -16.776 1.00 91.88 162 ARG A N 1
ATOM 1140 C CA . ARG A 1 162 ? 9.028 -3.107 -16.844 1.00 91.88 162 ARG A CA 1
ATOM 1141 C C . ARG A 1 162 ? 8.827 -2.341 -18.134 1.00 91.88 162 ARG A C 1
ATOM 1143 O O . ARG A 1 162 ? 8.595 -2.921 -19.194 1.00 91.88 162 ARG A O 1
ATOM 1150 N N . LYS A 1 163 ? 8.943 -1.025 -18.039 1.00 91.62 163 LYS A N 1
ATOM 1151 C CA . LYS A 1 163 ? 9.002 -0.119 -19.175 1.00 91.62 163 LYS A CA 1
ATOM 1152 C C . LYS A 1 163 ? 10.267 0.705 -19.056 1.00 91.62 163 LYS A C 1
ATOM 1154 O O . LYS A 1 163 ? 10.395 1.493 -18.128 1.00 91.62 163 LYS A O 1
ATOM 1159 N N . GLU A 1 164 ? 11.147 0.573 -20.034 1.00 91.12 164 GLU A N 1
ATOM 1160 C CA . GLU A 1 164 ? 12.329 1.415 -20.172 1.00 91.12 164 GLU A CA 1
ATOM 1161 C C . GLU A 1 164 ? 12.119 2.388 -21.329 1.00 91.12 164 GLU A C 1
ATOM 1163 O O . GLU A 1 164 ? 11.598 2.036 -22.390 1.00 91.12 164 GLU A O 1
ATOM 1168 N N . VAL A 1 165 ? 12.493 3.643 -21.109 1.00 84.75 165 VAL A N 1
ATOM 1169 C CA . VAL A 1 165 ? 12.508 4.682 -22.132 1.00 84.75 165 VAL A CA 1
ATOM 1170 C C . VAL A 1 165 ? 13.964 4.935 -22.478 1.00 84.75 165 VAL A C 1
ATOM 1172 O O . VAL A 1 165 ? 14.682 5.660 -21.788 1.00 84.75 165 VAL A O 1
ATOM 1175 N N . PHE A 1 166 ? 14.406 4.309 -23.561 1.00 75.06 166 PHE A N 1
ATOM 1176 C CA . PHE A 1 166 ? 15.724 4.545 -24.124 1.00 75.06 166 PHE A CA 1
ATOM 1177 C C . PHE A 1 166 ? 15.668 5.729 -25.094 1.00 75.06 166 PHE A C 1
ATOM 1179 O O . PHE A 1 166 ? 14.968 5.675 -26.100 1.00 75.06 166 PHE A O 1
ATOM 1186 N N . GLY A 1 167 ? 16.443 6.778 -24.806 1.00 60.06 167 GLY A N 1
ATOM 1187 C CA . GLY A 1 167 ? 16.765 7.832 -25.770 1.00 60.06 167 GLY A CA 1
ATOM 1188 C C . GLY A 1 167 ? 15.882 9.084 -25.729 1.00 60.06 167 GLY A C 1
ATOM 1189 O O . GLY A 1 167 ? 14.781 9.120 -26.262 1.00 60.06 167 GLY A O 1
ATOM 1190 N N . ALA A 1 168 ? 16.467 10.171 -25.228 1.00 50.44 168 ALA A N 1
ATOM 1191 C CA . ALA A 1 168 ? 16.349 11.492 -25.843 1.00 50.44 168 ALA A CA 1
ATOM 1192 C C . ALA A 1 168 ? 17.778 11.952 -26.173 1.00 50.44 168 ALA A C 1
ATOM 1194 O O . ALA A 1 168 ? 18.336 12.844 -25.545 1.00 50.44 168 ALA A O 1
ATOM 1195 N N . GLY A 1 169 ? 18.424 11.209 -27.070 1.00 54.12 169 GLY A N 1
ATOM 1196 C CA . GLY A 1 169 ? 19.775 11.476 -27.539 1.00 54.12 169 GLY A CA 1
ATOM 1197 C C . GLY A 1 169 ? 19.782 11.464 -29.055 1.00 54.12 169 GLY A C 1
ATOM 1198 O O . GLY A 1 169 ? 20.047 10.426 -29.659 1.00 54.12 169 GLY A O 1
ATOM 1199 N N . ARG A 1 170 ? 19.460 12.610 -29.651 1.00 38.50 170 ARG A N 1
ATOM 1200 C CA . ARG A 1 170 ? 19.989 13.009 -30.949 1.00 38.50 170 ARG A CA 1
ATOM 1201 C C . ARG A 1 170 ? 20.072 14.523 -31.023 1.00 38.50 170 ARG A C 1
ATOM 1203 O O . ARG A 1 170 ? 19.120 15.168 -30.537 1.00 38.50 170 ARG A O 1
#

Mean predicted aligned error: 8.46 Å

Solvent-accessible surface area (backbone atoms only — not comparable to full-atom values): 9498 Å² total; per-residue (Å²): 133,86,79,79,78,79,78,81,58,72,42,77,44,78,59,98,84,44,82,44,80,47,36,62,71,58,57,69,54,56,27,67,23,57,25,67,45,95,84,50,62,32,37,37,39,37,57,52,28,32,43,33,35,25,42,71,84,67,47,76,74,50,58,28,72,45,95,40,77,41,40,64,27,51,38,27,70,38,90,42,34,33,39,37,18,13,70,88,36,54,23,36,36,37,38,36,41,50,91,93,51,82,41,41,58,80,51,68,46,56,53,90,92,44,56,67,18,14,23,69,41,64,48,68,51,56,79,90,69,40,32,35,39,38,32,34,32,37,79,82,70,39,36,36,37,34,34,34,26,35,65,85,80,67,37,83,72,47,75,79,47,75,50,73,61,82,78,97,78,131

Radius of gyration: 17.89 Å; Cα contacts (8 Å, |Δi|>4): 396; chains: 1; bounding box: 46×48×54 Å